Protein AF-A0A2P8AS10-F1 (afdb_monomer)

Solvent-accessible surface area (backbone atoms only — not comparable to full-atom values): 6878 Å² 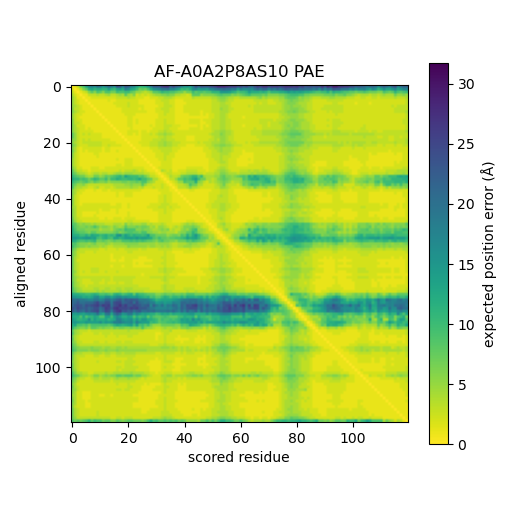total; per-residue (Å²): 134,83,80,58,48,64,72,44,71,68,60,46,51,59,52,60,76,69,55,55,93,93,58,46,71,54,35,28,44,57,32,72,48,85,50,23,53,33,42,35,35,38,84,65,30,40,34,36,31,38,44,75,45,82,86,90,36,68,46,79,45,79,42,47,35,93,55,46,78,47,73,45,75,45,74,65,95,82,77,82,74,62,91,64,74,35,22,23,30,35,42,29,42,85,95,45,72,50,64,45,33,36,90,45,29,68,55,27,47,51,53,49,50,56,51,49,64,63,59,105

pLDDT: mean 91.31, std 10.26, range [51.94, 98.69]

Secondary structure (DSSP, 8-state):
-PPPEES-HHHHHHHHTTPPTT--EEEEEEB-SSSEEEEEEESSEEEEEE--STTT--EEEEEEGGG--EEEEE--S---S-TT-SSEEEEEETTEEEEEEBSSHHHHHHHHHHHHHHH-

Foldseek 3Di:
DDDEEEDDPVQVVVVVVVDDVPKAWNYKAAFPDPQWGIWTDIPFFIWTWGQPDPDRDIDTDTGGLCQFPAKAADDDPPPPDDRQPAQWMWTDGPPDIDIGGHDDSVNVVVVRVSSVVSND

Radius of gyration: 13.83 Å; Cα contacts (8 Å, |Δi|>4): 237; chains: 1; bounding box: 32×32×39 Å

Sequence (120 aa):
MADPTYDRREQFQQIQSGLLPGEQIIAVYDAIGTGTGFIGLTDRRVIIQDRSFVGKRYAITSIPYAKITSVSVVSNKSWGGSFFSTGAIAVHVGTHTYEVEFRGAQKAHHVHNVILHHIS

Nearest PDB structures (foldseek):
  1zvr-assembly1_A  TM=6.501E-01  e=8.062E-03  Homo sapiens
  7mp5-assembly1_A  TM=6.430E-01  e=1.443E-02  Homo sapiens
  2coa-assembly1_A  TM=5.160E-01  e=4.504E-03  Homo sapiens
  2lul-assembly1_A  TM=6.106E-01  e=1.318E-01  Homo sapiens
  2d9z-assembly1_A  TM=5.228E-01  e=6.946E-02  Homo sapiens

Structure (mmCIF, N/CA/C/O backbone):
data_AF-A0A2P8AS10-F1
#
_entry.id   AF-A0A2P8AS10-F1
#
loop_
_atom_site.group_PDB
_atom_site.id
_atom_site.type_symbol
_atom_site.label_atom_id
_atom_site.label_alt_id
_atom_site.label_comp_id
_atom_site.label_asym_id
_atom_site.label_entity_id
_atom_site.label_seq_id
_atom_site.pdbx_PDB_ins_code
_atom_site.Cartn_x
_atom_site.Cartn_y
_atom_site.Cartn_z
_atom_site.occupancy
_atom_site.B_iso_or_equiv
_atom_site.auth_seq_id
_atom_site.auth_comp_id
_atom_site.auth_asym_id
_atom_site.auth_atom_id
_atom_site.pdbx_PDB_model_num
ATOM 1 N N . MET A 1 1 ? 4.546 4.357 21.654 1.00 51.94 1 MET A N 1
ATOM 2 C CA . MET A 1 1 ? 4.130 4.077 20.262 1.00 51.94 1 MET A CA 1
ATOM 3 C C . MET A 1 1 ? 5.189 4.689 19.366 1.00 51.94 1 MET A C 1
ATOM 5 O O . MET A 1 1 ? 5.637 5.779 19.694 1.00 51.94 1 MET A O 1
ATOM 9 N N . ALA A 1 2 ? 5.678 3.961 18.363 1.00 70.31 2 ALA A N 1
ATOM 10 C CA . ALA A 1 2 ? 6.702 4.477 17.455 1.00 70.31 2 ALA A CA 1
ATOM 11 C C . ALA A 1 2 ? 6.069 5.454 16.454 1.00 70.31 2 ALA A C 1
ATOM 13 O O . ALA A 1 2 ? 4.928 5.239 16.043 1.00 70.31 2 ALA A O 1
ATOM 14 N N . ASP A 1 3 ? 6.796 6.505 16.078 1.00 86.44 3 ASP A N 1
ATOM 15 C CA . ASP A 1 3 ? 6.341 7.439 15.048 1.00 86.44 3 ASP A CA 1
ATOM 16 C C . ASP A 1 3 ? 6.198 6.726 13.691 1.00 86.44 3 ASP A C 1
ATOM 18 O O . ASP A 1 3 ? 7.024 5.865 13.355 1.00 86.44 3 ASP A O 1
ATOM 22 N N . PRO A 1 4 ? 5.174 7.067 12.886 1.00 92.31 4 PRO A N 1
ATOM 23 C CA . PRO A 1 4 ? 4.982 6.456 11.579 1.00 92.31 4 PRO A CA 1
ATOM 24 C C . PRO A 1 4 ? 6.167 6.752 10.659 1.00 92.31 4 PRO A C 1
ATOM 26 O O . PRO A 1 4 ? 6.593 7.897 10.507 1.00 92.31 4 PRO A O 1
ATOM 29 N N . THR A 1 5 ? 6.678 5.717 9.994 1.00 95.94 5 THR A N 1
ATOM 30 C CA . THR A 1 5 ? 7.783 5.871 9.036 1.00 95.94 5 THR A CA 1
ATOM 31 C C . THR A 1 5 ? 7.248 6.336 7.688 1.00 95.94 5 THR A C 1
A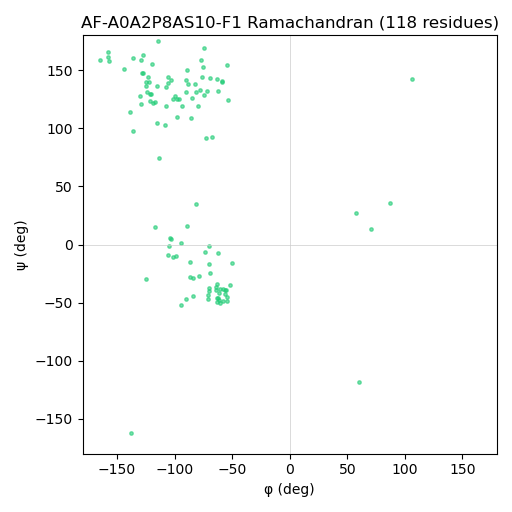TOM 33 O O . THR A 1 5 ? 6.323 5.724 7.159 1.00 95.94 5 THR A O 1
ATOM 36 N N . TYR A 1 6 ? 7.836 7.369 7.082 1.00 97.62 6 TYR A N 1
ATOM 37 C CA . TYR A 1 6 ? 7.442 7.790 5.738 1.00 97.62 6 TYR A CA 1
ATOM 38 C C . TYR A 1 6 ? 8.603 8.291 4.874 1.00 97.62 6 TYR A C 1
ATOM 40 O O . TYR A 1 6 ? 9.573 8.841 5.386 1.00 97.62 6 TYR A O 1
ATOM 48 N N . ASP A 1 7 ? 8.478 8.131 3.554 1.00 97.12 7 ASP A N 1
ATOM 49 C CA . ASP A 1 7 ? 9.470 8.617 2.582 1.00 97.12 7 ASP A CA 1
ATOM 50 C C . ASP A 1 7 ? 9.272 10.087 2.208 1.00 97.12 7 ASP A C 1
ATOM 52 O O . ASP A 1 7 ? 10.232 10.851 2.108 1.00 97.12 7 ASP A O 1
ATOM 56 N N . ARG A 1 8 ? 8.018 10.489 1.967 1.00 97.06 8 ARG A N 1
ATOM 57 C CA . ARG A 1 8 ? 7.669 11.847 1.539 1.00 97.06 8 ARG A CA 1
ATOM 58 C C . ARG A 1 8 ? 6.549 12.415 2.389 1.00 97.06 8 ARG A C 1
ATOM 60 O O . ARG A 1 8 ? 5.479 11.821 2.512 1.00 97.06 8 ARG A O 1
ATOM 67 N N . ARG A 1 9 ? 6.777 13.615 2.924 1.00 96.88 9 ARG A N 1
ATOM 68 C CA . ARG A 1 9 ? 5.811 14.306 3.788 1.00 96.88 9 ARG A CA 1
ATOM 69 C C . ARG A 1 9 ? 4.480 14.581 3.084 1.00 96.88 9 ARG A C 1
ATOM 71 O O . ARG A 1 9 ? 3.434 14.441 3.704 1.00 96.88 9 ARG A O 1
ATOM 78 N N . GLU A 1 10 ? 4.515 14.928 1.800 1.00 97.06 10 GLU A N 1
ATOM 79 C CA . GLU A 1 10 ? 3.313 15.201 0.996 1.00 97.06 10 GLU A CA 1
ATOM 80 C C . GLU A 1 10 ? 2.391 13.972 0.886 1.00 97.06 10 GLU A C 1
ATOM 82 O O . GLU A 1 10 ? 1.182 14.085 1.071 1.00 97.06 10 GLU A O 1
ATOM 87 N N . GLN A 1 11 ? 2.964 12.781 0.680 1.00 96.94 11 GLN A N 1
ATOM 88 C CA . GLN A 1 11 ? 2.222 11.520 0.591 1.00 96.94 11 GLN A CA 1
ATOM 89 C C . GLN A 1 11 ? 1.662 11.117 1.957 1.00 96.94 11 GLN A C 1
ATOM 91 O O . GLN A 1 11 ? 0.515 10.684 2.060 1.00 96.94 11 GLN A O 1
ATOM 96 N N . PHE A 1 12 ? 2.445 11.321 3.021 1.00 98.00 12 PHE A N 1
ATOM 97 C CA . PHE A 1 12 ? 1.981 11.121 4.390 1.00 98.00 12 PHE A CA 1
ATOM 98 C C . PHE A 1 12 ? 0.765 12.000 4.708 1.00 98.00 12 PHE A C 1
ATOM 100 O O . PHE A 1 12 ? -0.254 11.498 5.174 1.00 98.00 12 PHE A O 1
ATOM 107 N N . GLN A 1 13 ? 0.838 13.297 4.397 1.00 97.50 13 GLN A N 1
ATOM 108 C CA . GLN A 1 13 ? -0.266 14.238 4.608 1.00 97.50 13 GLN A CA 1
ATOM 109 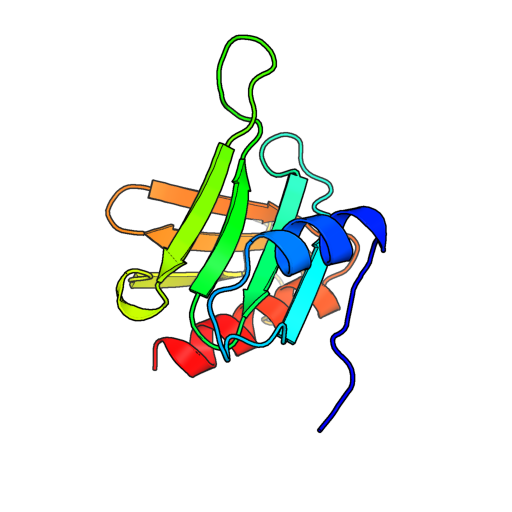C C . GLN A 1 13 ? -1.493 13.893 3.758 1.00 97.50 13 GLN A C 1
ATOM 111 O O . GLN A 1 13 ? -2.622 14.029 4.225 1.00 97.50 13 GLN A O 1
ATOM 116 N N . GLN A 1 14 ? -1.280 13.407 2.532 1.00 96.31 14 GLN A N 1
ATOM 117 C CA . GLN A 1 14 ? -2.356 12.947 1.660 1.00 96.31 14 GLN A CA 1
ATOM 118 C C . GLN A 1 14 ? -3.098 11.732 2.234 1.00 96.31 14 GLN A C 1
ATOM 120 O O . GLN A 1 14 ? -4.317 11.665 2.122 1.00 96.31 14 GLN A O 1
ATOM 125 N N . ILE A 1 15 ? -2.398 10.785 2.865 1.00 97.06 15 ILE A N 1
ATOM 126 C CA . ILE A 1 15 ? -3.055 9.674 3.570 1.00 97.06 15 ILE A CA 1
ATOM 127 C C . ILE A 1 15 ? -3.729 10.173 4.845 1.00 97.06 15 ILE A C 1
ATOM 129 O O . ILE A 1 15 ? -4.870 9.804 5.113 1.00 97.06 15 ILE A O 1
ATOM 133 N N . GLN A 1 16 ? -3.050 11.034 5.606 1.00 97.25 16 GLN A N 1
ATOM 134 C CA . GLN A 1 16 ? -3.553 11.571 6.867 1.00 97.25 16 GLN A CA 1
ATOM 135 C C . GLN A 1 16 ? -4.907 12.275 6.703 1.00 97.25 16 GLN A C 1
ATOM 137 O O . GLN A 1 16 ? -5.782 12.115 7.550 1.00 97.25 16 GLN A O 1
ATOM 142 N N . SER A 1 17 ? -5.107 13.009 5.605 1.00 96.50 17 SER A N 1
ATOM 143 C CA . SER A 1 17 ? -6.373 13.697 5.322 1.00 96.50 17 SER A CA 1
ATOM 144 C C . SER A 1 17 ? -7.536 12.758 4.972 1.00 96.50 17 SER A C 1
ATOM 146 O O . SER A 1 17 ? -8.689 13.177 5.041 1.00 96.50 17 SER A O 1
ATOM 148 N N . GLY A 1 18 ? -7.252 11.499 4.616 1.00 95.31 18 GLY A N 1
ATOM 149 C CA . GLY A 1 18 ? -8.242 10.473 4.275 1.00 95.31 18 GLY A CA 1
ATOM 150 C C . GLY A 1 18 ? -8.490 9.425 5.366 1.00 95.31 18 GLY A C 1
ATOM 151 O O . GLY A 1 18 ? -9.199 8.443 5.108 1.00 95.31 18 GLY A O 1
ATOM 152 N N . LEU A 1 19 ? -7.896 9.588 6.555 1.00 97.50 19 LEU A N 1
ATOM 153 C CA . LEU A 1 19 ? -8.059 8.653 7.670 1.00 97.50 19 LEU A CA 1
ATOM 154 C C . LEU A 1 19 ? -9.471 8.706 8.253 1.00 97.50 19 LEU A C 1
ATOM 156 O O . LEU A 1 19 ? -10.086 9.765 8.382 1.00 97.50 19 LEU A O 1
ATOM 160 N N . LEU A 1 20 ? -9.966 7.541 8.660 1.00 97.19 20 LEU A N 1
ATOM 161 C CA . LEU A 1 20 ? -11.180 7.436 9.457 1.00 97.19 20 LEU A CA 1
ATOM 162 C C . LEU A 1 20 ? -10.897 7.805 10.926 1.00 97.19 20 LEU A C 1
ATOM 164 O O . LEU A 1 20 ? -9.758 7.695 11.386 1.00 97.19 20 LEU A O 1
ATOM 168 N N . PRO A 1 21 ? -11.921 8.186 11.712 1.00 97.25 21 PRO A N 1
ATOM 169 C CA . PRO A 1 21 ? -11.751 8.431 13.140 1.00 97.25 21 PRO A CA 1
ATOM 170 C C . PRO A 1 21 ? -11.101 7.242 13.866 1.00 97.25 21 PRO A C 1
ATOM 172 O O . PRO A 1 21 ? -11.584 6.104 13.802 1.00 97.25 21 PRO A O 1
ATOM 175 N N . GLY A 1 22 ? -9.993 7.522 14.557 1.00 96.81 22 GLY A N 1
ATOM 176 C CA . GLY A 1 22 ? -9.206 6.528 15.289 1.00 96.81 22 GLY A CA 1
ATOM 177 C C . GLY A 1 22 ? -8.432 5.540 14.410 1.00 96.81 22 GLY A C 1
ATOM 178 O O . GLY A 1 22 ? -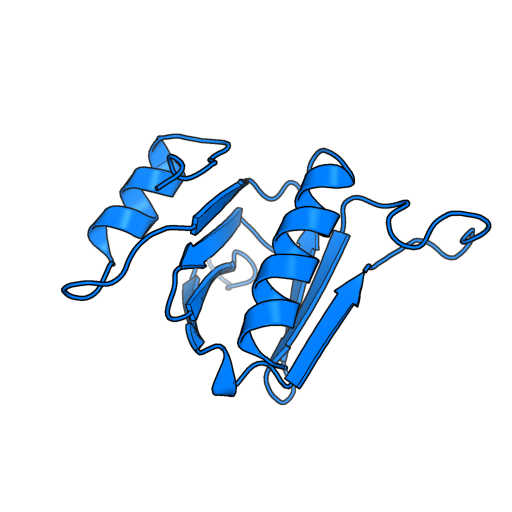8.017 4.510 14.922 1.00 96.81 22 GLY A O 1
ATOM 179 N N . GLU A 1 23 ? -8.302 5.788 13.105 1.00 98.06 23 GLU A N 1
ATOM 180 C CA . GLU A 1 23 ? -7.359 5.077 12.233 1.00 98.06 23 GLU A CA 1
ATOM 181 C C . GLU A 1 23 ? -5.967 5.710 12.368 1.00 98.06 23 GLU A C 1
ATOM 183 O O . GLU A 1 23 ? -5.837 6.936 12.413 1.00 98.06 23 GLU A O 1
ATOM 188 N N . GLN A 1 24 ? -4.924 4.885 12.435 1.00 97.69 24 GLN A N 1
ATOM 189 C CA . GLN A 1 24 ? -3.544 5.328 12.630 1.00 97.69 24 GLN A CA 1
ATOM 190 C C . GLN A 1 24 ? -2.642 4.861 11.495 1.00 97.69 24 GLN A C 1
ATOM 192 O O . GLN A 1 24 ? -2.734 3.727 11.033 1.00 97.69 24 GLN A O 1
ATOM 197 N N . ILE A 1 25 ? -1.735 5.736 11.060 1.00 98.25 25 ILE A N 1
ATOM 198 C CA . ILE A 1 25 ? -0.726 5.397 10.055 1.00 98.25 25 ILE A CA 1
ATOM 199 C C . ILE A 1 25 ? 0.391 4.597 10.727 1.00 98.25 25 ILE A C 1
ATOM 201 O O . ILE A 1 25 ? 0.906 4.997 11.767 1.00 98.25 25 ILE A O 1
ATOM 205 N N . ILE A 1 26 ? 0.785 3.499 10.091 1.00 98.38 26 ILE A N 1
ATOM 206 C CA . ILE A 1 26 ? 1.954 2.686 10.434 1.00 98.38 26 ILE A CA 1
ATOM 207 C C . ILE A 1 26 ? 3.148 3.141 9.587 1.00 98.38 26 ILE A C 1
ATOM 209 O O . ILE A 1 26 ? 4.217 3.446 10.118 1.00 98.38 26 ILE A O 1
ATOM 213 N N . ALA A 1 27 ? 2.969 3.214 8.262 1.00 98.31 27 ALA A N 1
ATOM 214 C CA . ALA A 1 27 ? 4.019 3.647 7.344 1.00 98.31 27 ALA A CA 1
ATOM 215 C C . ALA A 1 27 ? 3.486 4.187 6.008 1.00 98.31 27 ALA A C 1
ATOM 217 O O . ALA A 1 27 ? 2.384 3.835 5.590 1.00 98.31 27 ALA A O 1
ATOM 218 N N . VAL A 1 28 ? 4.289 5.002 5.314 1.00 98.19 28 VAL A N 1
ATOM 219 C CA . VAL A 1 28 ? 4.012 5.500 3.954 1.00 98.19 28 VAL A CA 1
ATOM 220 C C . VAL A 1 28 ? 5.273 5.474 3.093 1.00 98.19 28 VAL A C 1
ATOM 222 O O . VAL A 1 28 ? 6.205 6.241 3.326 1.00 98.19 28 VAL A O 1
ATOM 225 N N . TYR A 1 29 ? 5.300 4.645 2.055 1.00 98.00 29 TYR A N 1
ATOM 226 C CA . TYR A 1 29 ? 6.467 4.513 1.182 1.00 98.00 29 TYR A CA 1
ATOM 227 C C . TYR A 1 29 ? 6.186 4.980 -0.240 1.00 98.00 29 TYR A C 1
ATOM 229 O O . TYR A 1 29 ? 5.154 4.645 -0.827 1.00 98.00 29 TYR A O 1
ATOM 237 N N . ASP A 1 30 ? 7.147 5.721 -0.789 1.00 96.88 30 ASP A N 1
ATOM 238 C CA . ASP A 1 30 ? 7.143 6.173 -2.175 1.00 96.88 30 ASP A CA 1
ATOM 239 C C . ASP A 1 30 ? 7.482 4.991 -3.082 1.00 96.88 30 ASP A C 1
ATOM 241 O O . ASP A 1 30 ? 8.486 4.297 -2.876 1.00 96.88 30 ASP A O 1
ATOM 245 N N . ALA A 1 31 ? 6.645 4.769 -4.090 1.00 95.38 31 ALA A N 1
ATOM 246 C CA . ALA A 1 31 ? 6.891 3.745 -5.087 1.00 95.38 31 ALA A CA 1
ATOM 247 C C . ALA A 1 31 ? 7.696 4.333 -6.256 1.00 95.38 31 ALA A C 1
ATOM 249 O O . ALA A 1 31 ? 7.494 5.478 -6.662 1.00 95.38 31 ALA A O 1
ATOM 250 N N . ILE A 1 32 ? 8.630 3.550 -6.798 1.00 91.81 32 ILE A N 1
ATOM 251 C CA . ILE A 1 32 ? 9.532 3.986 -7.877 1.00 91.81 32 ILE A CA 1
ATOM 252 C C . ILE A 1 32 ? 9.122 3.479 -9.264 1.00 91.81 32 ILE A C 1
ATOM 254 O O . ILE A 1 32 ? 9.663 3.955 -10.261 1.00 91.81 32 ILE A O 1
ATOM 258 N N . GLY A 1 33 ? 8.170 2.546 -9.327 1.00 79.94 33 GLY A N 1
ATOM 259 C CA . GLY A 1 33 ? 7.619 2.021 -10.574 1.00 79.94 33 GLY A CA 1
ATOM 260 C C . GLY A 1 33 ? 6.667 2.998 -11.274 1.00 79.94 33 GLY A C 1
ATOM 261 O O . GLY A 1 33 ? 6.235 4.009 -10.721 1.00 79.94 33 GLY A O 1
ATOM 262 N N . THR A 1 34 ? 6.301 2.688 -12.518 1.00 77.62 34 THR A N 1
ATOM 263 C CA . THR A 1 34 ? 5.384 3.519 -13.321 1.00 77.62 34 THR A CA 1
ATOM 264 C C . THR A 1 34 ? 3.910 3.326 -12.956 1.00 77.62 34 THR A C 1
ATOM 266 O O . THR A 1 34 ? 3.118 4.251 -13.137 1.00 77.62 34 THR A O 1
ATOM 269 N N . GLY A 1 35 ? 3.538 2.150 -12.439 1.00 81.31 35 GLY A N 1
ATOM 270 C CA . GLY A 1 35 ? 2.145 1.786 -12.149 1.00 81.31 35 GLY A CA 1
ATOM 271 C C . GLY A 1 35 ? 1.616 2.280 -10.800 1.00 81.31 35 GLY A C 1
ATOM 272 O O . GLY A 1 35 ? 0.434 2.591 -10.686 1.00 81.31 35 GLY A O 1
ATOM 273 N N . THR A 1 36 ? 2.487 2.434 -9.802 1.00 87.56 36 THR A N 1
ATOM 274 C CA . THR A 1 36 ? 2.102 2.781 -8.426 1.00 87.56 36 THR A CA 1
ATOM 275 C C . THR A 1 36 ? 2.842 4.034 -7.978 1.00 87.56 36 THR A C 1
ATOM 277 O O . THR A 1 36 ? 4.034 4.175 -8.230 1.00 87.56 36 THR A O 1
ATOM 280 N N . GLY A 1 37 ? 2.147 4.960 -7.318 1.00 92.31 37 GLY A N 1
ATOM 281 C CA . GLY A 1 37 ? 2.743 6.184 -6.788 1.00 92.31 37 GLY A CA 1
ATOM 282 C C . GLY A 1 37 ? 3.260 6.068 -5.360 1.00 92.31 37 GLY A C 1
ATOM 283 O O . GLY A 1 37 ? 4.377 6.488 -5.081 1.00 92.31 37 GLY A O 1
ATOM 284 N N . PHE A 1 38 ? 2.464 5.494 -4.462 1.00 96.75 38 PHE A N 1
ATOM 285 C CA . PHE A 1 38 ? 2.854 5.221 -3.081 1.00 96.75 38 PHE A CA 1
ATOM 286 C C . PHE A 1 38 ? 1.989 4.106 -2.494 1.00 96.75 38 PHE A C 1
ATOM 288 O O . PHE A 1 38 ? 0.914 3.796 -3.021 1.00 96.75 38 PHE A O 1
ATOM 295 N N . ILE A 1 39 ? 2.439 3.570 -1.363 1.00 98.25 39 ILE A N 1
ATOM 296 C CA . ILE A 1 39 ? 1.653 2.705 -0.483 1.00 98.25 39 ILE A CA 1
ATOM 297 C C . ILE A 1 39 ? 1.628 3.278 0.935 1.00 98.25 39 ILE A C 1
ATOM 299 O O . ILE A 1 39 ? 2.658 3.641 1.500 1.00 98.25 39 ILE A O 1
ATOM 303 N N . GLY A 1 40 ? 0.432 3.363 1.498 1.00 98.31 40 GLY A N 1
ATOM 304 C CA . GLY A 1 40 ? 0.158 3.658 2.892 1.00 98.31 40 GLY A CA 1
ATOM 305 C C . GLY A 1 40 ? -0.280 2.404 3.625 1.00 98.31 40 GLY A C 1
ATOM 306 O O . GLY A 1 40 ? -1.070 1.620 3.105 1.00 98.31 40 GLY A O 1
ATOM 307 N N . LEU A 1 41 ? 0.205 2.239 4.845 1.00 98.62 41 LEU A N 1
ATOM 308 C CA . LEU A 1 41 ? -0.201 1.192 5.767 1.00 98.62 41 LEU A CA 1
ATOM 309 C C . LEU A 1 41 ? -0.833 1.858 6.977 1.00 98.62 41 LEU A C 1
ATOM 311 O O . LEU A 1 41 ? -0.189 2.686 7.624 1.00 98.62 41 LEU A O 1
ATOM 315 N N . THR A 1 42 ? -2.076 1.504 7.277 1.00 98.62 42 THR A N 1
ATOM 316 C CA . THR A 1 42 ? -2.750 1.901 8.515 1.00 98.62 42 THR A CA 1
ATOM 317 C C . THR A 1 42 ? -3.025 0.680 9.379 1.00 98.62 42 THR A C 1
ATOM 319 O O . THR A 1 42 ? -2.798 -0.450 8.954 1.00 98.62 42 THR A O 1
ATOM 322 N N . ASP A 1 43 ? -3.543 0.888 10.581 1.00 98.00 43 ASP A N 1
ATOM 323 C CA . ASP A 1 43 ? -4.059 -0.181 11.442 1.00 98.00 43 ASP A CA 1
ATOM 324 C C . ASP A 1 43 ? -5.374 -0.813 10.934 1.00 98.00 43 ASP A C 1
ATOM 326 O O . ASP A 1 43 ? -5.890 -1.745 11.547 1.00 98.00 43 ASP A O 1
ATOM 330 N N . ARG A 1 44 ? -5.931 -0.345 9.803 1.00 98.31 44 ARG A N 1
ATOM 331 C CA . ARG A 1 44 ? -7.199 -0.856 9.239 1.00 98.31 44 ARG A CA 1
ATOM 332 C C . ARG A 1 44 ? -7.121 -1.325 7.791 1.00 98.31 44 ARG A C 1
ATOM 334 O O . ARG A 1 44 ? -7.906 -2.185 7.385 1.00 98.31 44 ARG A O 1
ATOM 341 N N . ARG A 1 45 ? -6.238 -0.740 6.982 1.00 98.69 45 ARG A N 1
ATOM 342 C CA . ARG A 1 45 ? -6.178 -0.985 5.536 1.00 98.69 45 ARG A CA 1
ATOM 343 C C . ARG A 1 45 ? -4.815 -0.643 4.949 1.00 98.69 45 ARG A C 1
ATOM 345 O O . ARG A 1 45 ? -4.052 0.157 5.484 1.00 98.69 45 ARG A O 1
ATOM 352 N N . VAL A 1 46 ? -4.580 -1.193 3.767 1.00 98.56 46 VAL A N 1
ATOM 353 C CA . VAL A 1 46 ? -3.561 -0.711 2.837 1.00 98.56 46 VAL A CA 1
ATOM 354 C C . VAL A 1 46 ? -4.189 0.362 1.946 1.00 98.56 46 VAL A C 1
ATOM 356 O O . VAL A 1 46 ? -5.323 0.214 1.496 1.00 98.56 46 VAL A O 1
ATOM 359 N N . ILE A 1 47 ? -3.473 1.450 1.677 1.00 98.44 47 ILE A N 1
ATOM 360 C CA . ILE A 1 47 ? -3.895 2.519 0.766 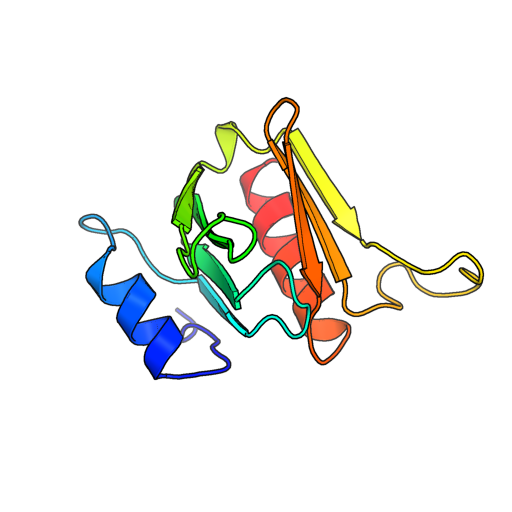1.00 98.44 47 ILE A CA 1
ATOM 361 C C . ILE A 1 47 ? -2.883 2.600 -0.375 1.00 98.44 47 ILE A C 1
ATOM 363 O O . ILE A 1 47 ? -1.706 2.821 -0.121 1.00 98.44 47 ILE A O 1
ATOM 367 N N . ILE A 1 48 ? -3.308 2.440 -1.628 1.00 97.44 48 ILE A N 1
ATOM 368 C CA . ILE A 1 48 ? -2.408 2.455 -2.794 1.00 97.44 48 ILE A CA 1
ATOM 369 C C . ILE A 1 48 ? -2.820 3.565 -3.752 1.00 97.44 48 ILE A C 1
ATOM 371 O O . ILE A 1 48 ? -3.986 3.643 -4.141 1.00 97.44 48 ILE A O 1
ATOM 375 N N . GLN A 1 49 ? -1.863 4.403 -4.161 1.00 95.50 49 GLN A N 1
ATOM 376 C CA . GLN A 1 49 ? -2.061 5.288 -5.307 1.00 95.50 49 GLN A CA 1
ATOM 377 C C . GLN A 1 49 ? -1.718 4.541 -6.598 1.00 95.50 49 GLN A C 1
ATOM 379 O O . GLN A 1 49 ? -0.545 4.323 -6.887 1.00 95.50 49 GLN A O 1
ATOM 384 N N . ASP A 1 50 ? -2.726 4.212 -7.394 1.00 88.62 50 ASP A N 1
ATOM 385 C CA . ASP A 1 50 ? -2.586 3.558 -8.694 1.00 88.62 50 ASP A CA 1
ATOM 386 C C . ASP A 1 50 ? -2.615 4.603 -9.822 1.00 88.62 50 ASP A C 1
ATOM 388 O O . ASP A 1 50 ? -3.539 5.416 -9.911 1.00 88.62 50 ASP A O 1
ATOM 392 N N . ARG A 1 51 ? -1.584 4.602 -10.671 1.00 85.81 51 ARG A N 1
ATOM 393 C CA . ARG A 1 51 ? -1.397 5.527 -11.803 1.00 85.81 51 ARG A CA 1
ATOM 394 C C . ARG A 1 51 ? -1.721 4.892 -13.159 1.00 85.81 51 ARG A C 1
ATOM 396 O O . ARG A 1 51 ? -1.533 5.539 -14.185 1.00 85.81 51 ARG A O 1
ATOM 403 N N . SER A 1 52 ? -2.214 3.656 -13.186 1.00 80.31 52 SER A N 1
ATOM 404 C CA . SER A 1 52 ? -2.531 2.921 -14.419 1.00 80.31 52 SER A CA 1
ATOM 405 C C . SER A 1 52 ? -3.802 3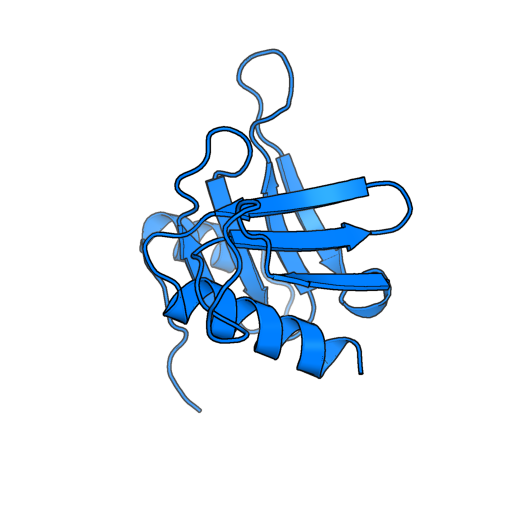.408 -15.135 1.00 80.31 52 SER A C 1
ATOM 407 O O . SER A 1 52 ? -4.097 2.977 -16.251 1.00 80.31 52 SER A O 1
ATOM 409 N N . PHE A 1 53 ? -4.555 4.336 -14.536 1.00 79.44 53 PHE A N 1
ATOM 410 C CA . PHE A 1 53 ? -5.812 4.827 -15.093 1.00 79.44 53 PHE A CA 1
ATOM 411 C C . PHE A 1 53 ? -5.603 5.733 -16.318 1.00 79.44 53 PHE A C 1
ATOM 413 O O . PHE A 1 53 ? -4.843 6.705 -16.307 1.00 79.44 53 PHE A O 1
ATOM 420 N N . VAL A 1 54 ? -6.362 5.450 -17.383 1.00 80.62 54 VAL A N 1
ATOM 421 C CA . VAL A 1 54 ? -6.332 6.212 -18.640 1.00 80.62 54 VAL A CA 1
ATOM 422 C C . VAL A 1 54 ? -6.673 7.690 -18.401 1.00 80.62 54 VAL A C 1
ATOM 424 O O . VAL A 1 54 ? -7.575 8.032 -17.634 1.00 80.62 54 VAL A O 1
ATOM 427 N N . GLY A 1 55 ? -5.969 8.581 -19.106 1.00 81.06 55 GLY A N 1
ATOM 428 C CA . GLY A 1 55 ? -6.267 10.017 -19.114 1.00 81.06 55 GLY A CA 1
ATOM 429 C C . GLY A 1 55 ? -5.603 10.819 -17.992 1.00 81.06 55 GLY A C 1
ATOM 430 O O . GLY A 1 55 ? -6.212 11.765 -17.498 1.00 81.06 55 GLY A O 1
ATOM 431 N N . LYS A 1 56 ? -4.370 10.461 -17.593 1.00 80.62 56 LYS A N 1
ATOM 432 C CA . LYS A 1 56 ? -3.611 11.107 -16.495 1.00 80.62 56 LYS A CA 1
ATOM 433 C C . LYS A 1 56 ? -4.352 11.080 -15.152 1.00 80.62 56 LYS A C 1
ATOM 435 O O . LYS A 1 56 ? -4.173 11.963 -14.315 1.00 80.62 56 LYS A O 1
ATOM 440 N N . ARG A 1 57 ? -5.213 10.084 -14.964 1.00 86.38 57 ARG A N 1
ATOM 441 C CA . ARG A 1 57 ? -5.943 9.879 -13.717 1.00 86.38 57 ARG A CA 1
ATOM 442 C C . ARG A 1 57 ? -5.106 8.997 -12.805 1.00 86.38 57 ARG A C 1
ATOM 444 O O . ARG A 1 57 ? -4.343 8.157 -13.267 1.00 86.38 57 ARG A O 1
ATOM 451 N N . TYR A 1 58 ? -5.275 9.190 -11.511 1.00 89.25 58 TYR A N 1
ATOM 452 C CA . TYR A 1 58 ? -4.792 8.258 -10.508 1.00 89.25 58 TYR A CA 1
ATOM 453 C C . TYR A 1 58 ? -5.947 7.923 -9.572 1.00 89.25 58 TYR A C 1
ATOM 455 O O . TYR A 1 58 ? -6.820 8.760 -9.329 1.00 89.25 58 TYR A O 1
ATOM 463 N N . ALA A 1 59 ? -5.956 6.701 -9.061 1.00 92.50 59 ALA A N 1
ATOM 464 C CA . ALA A 1 59 ? -6.878 6.275 -8.022 1.00 92.50 59 ALA A CA 1
ATOM 465 C C . ALA A 1 59 ? -6.131 6.173 -6.695 1.00 92.50 59 ALA A C 1
ATOM 467 O O . ALA A 1 59 ? -4.971 5.776 -6.666 1.00 92.50 59 ALA A O 1
ATOM 468 N N . ILE A 1 60 ? -6.799 6.520 -5.597 1.00 95.00 60 ILE A N 1
ATOM 469 C CA . ILE A 1 60 ? -6.335 6.209 -4.243 1.00 95.00 60 ILE A CA 1
ATOM 470 C C . ILE A 1 60 ? -7.258 5.119 -3.724 1.00 95.00 60 ILE A C 1
ATOM 472 O O . ILE A 1 60 ? -8.407 5.375 -3.368 1.00 95.00 60 ILE A O 1
ATOM 476 N N . THR A 1 61 ? -6.765 3.890 -3.733 1.00 95.56 61 THR A N 1
ATOM 477 C CA . THR A 1 61 ? -7.557 2.704 -3.425 1.00 95.56 61 THR A CA 1
ATOM 478 C C . THR A 1 61 ? -7.327 2.303 -1.981 1.00 95.56 61 THR A C 1
ATOM 480 O O . THR A 1 61 ? -6.194 2.088 -1.566 1.00 95.56 61 THR A O 1
ATOM 483 N N . SER A 1 62 ? -8.409 2.188 -1.215 1.00 97.88 62 SER A N 1
ATOM 484 C CA . SER A 1 62 ? -8.391 1.641 0.142 1.00 97.88 62 SER A CA 1
ATOM 485 C C . SER A 1 62 ? -8.706 0.152 0.110 1.00 97.88 62 SER A C 1
ATOM 487 O O . SER A 1 62 ? -9.794 -0.235 -0.306 1.00 97.88 62 SER A O 1
ATOM 489 N N . ILE A 1 63 ? -7.774 -0.670 0.574 1.00 98.31 63 ILE A N 1
ATOM 490 C CA . ILE A 1 63 ? -7.851 -2.127 0.558 1.00 98.31 63 ILE A CA 1
ATOM 491 C C . ILE A 1 63 ? -7.890 -2.613 2.011 1.00 98.31 63 ILE A C 1
ATOM 493 O O . ILE A 1 63 ? -6.860 -2.593 2.690 1.00 98.31 63 ILE A O 1
ATOM 497 N N . PRO A 1 64 ? -9.056 -3.040 2.526 1.00 98.25 64 PRO A N 1
ATOM 498 C CA . PRO A 1 64 ? -9.138 -3.639 3.853 1.00 98.25 64 PRO A CA 1
ATOM 499 C C . PRO A 1 64 ? -8.252 -4.882 3.935 1.00 98.25 64 PRO A C 1
ATOM 501 O O . PRO A 1 64 ? -8.267 -5.695 3.009 1.00 98.25 64 PRO A O 1
ATOM 504 N N . TYR A 1 65 ? -7.550 -5.082 5.054 1.00 98.56 65 TYR A N 1
ATOM 505 C CA . TYR A 1 65 ? -6.690 -6.262 5.223 1.00 98.56 65 TYR A CA 1
ATOM 506 C C . TYR A 1 65 ? -7.456 -7.575 5.018 1.00 98.56 65 TYR A C 1
ATOM 508 O O . TYR A 1 65 ? -6.990 -8.443 4.292 1.00 98.56 65 TYR A O 1
ATOM 516 N N . ALA A 1 66 ? -8.700 -7.665 5.501 1.00 97.75 66 ALA A N 1
ATOM 517 C CA . ALA A 1 66 ? -9.571 -8.833 5.315 1.00 97.75 66 ALA A CA 1
ATOM 518 C C . ALA A 1 66 ? -9.941 -9.156 3.846 1.00 97.75 66 ALA A C 1
ATOM 520 O O . ALA A 1 66 ? -10.616 -10.151 3.584 1.00 97.75 66 ALA A O 1
ATOM 521 N N . LYS A 1 67 ? -9.580 -8.298 2.882 1.00 98.19 67 LYS A N 1
ATOM 522 C CA . LYS A 1 67 ? -9.766 -8.530 1.439 1.00 98.19 67 LYS A CA 1
ATOM 523 C C . LYS A 1 67 ? -8.466 -8.869 0.712 1.00 98.19 67 LYS A C 1
ATOM 525 O O . LYS A 1 67 ? -8.526 -9.250 -0.455 1.00 98.19 67 LYS A O 1
ATOM 530 N N . ILE A 1 68 ? -7.322 -8.742 1.379 1.00 98.50 68 ILE A N 1
ATOM 531 C CA . ILE A 1 68 ? -6.030 -9.158 0.845 1.00 98.50 68 ILE A CA 1
ATOM 532 C C . ILE A 1 68 ? -5.927 -10.668 1.030 1.00 98.50 68 ILE A C 1
ATOM 534 O O . ILE A 1 68 ? -5.981 -11.170 2.147 1.00 98.50 68 ILE A O 1
ATOM 538 N N . THR A 1 69 ? -5.797 -11.396 -0.073 1.00 97.75 69 THR A N 1
ATOM 539 C CA . THR A 1 69 ? -5.703 -12.862 -0.049 1.00 97.75 69 THR A CA 1
ATOM 540 C C . THR A 1 69 ? -4.272 -13.339 0.143 1.00 97.75 69 THR A C 1
ATOM 542 O O . THR A 1 69 ? -4.049 -14.427 0.664 1.00 97.75 69 THR A O 1
ATOM 545 N N . SER A 1 70 ? -3.296 -12.547 -0.301 1.00 97.88 70 SER A N 1
ATOM 546 C CA . SER A 1 70 ? -1.877 -12.834 -0.116 1.00 97.88 70 SER A CA 1
ATOM 547 C C . SER A 1 70 ? -1.016 -11.599 -0.380 1.00 97.88 70 SER A C 1
ATOM 549 O O . SER A 1 70 ? -1.414 -10.662 -1.078 1.00 97.88 70 SER A O 1
ATOM 551 N N . VAL A 1 71 ? 0.198 -11.627 0.166 1.00 97.62 71 VAL A N 1
ATOM 552 C CA . VAL A 1 71 ? 1.284 -10.698 -0.150 1.00 97.62 71 VAL A CA 1
ATOM 553 C C . VAL A 1 71 ? 2.508 -11.508 -0.573 1.00 97.62 71 VAL A C 1
ATOM 555 O O . VAL A 1 71 ? 2.770 -12.576 -0.026 1.00 97.62 71 VAL A O 1
ATOM 558 N N . SER A 1 72 ? 3.228 -11.050 -1.592 1.00 95.25 72 SER A N 1
ATOM 559 C CA . SER A 1 72 ? 4.404 -11.732 -2.144 1.00 95.25 72 SER A CA 1
ATOM 560 C C . SER A 1 72 ? 5.592 -10.783 -2.201 1.00 95.25 72 SER A C 1
ATOM 562 O O . SER A 1 72 ? 5.410 -9.597 -2.459 1.00 95.25 72 SER A O 1
ATOM 564 N N . VAL A 1 73 ? 6.807 -11.305 -2.035 1.00 92.38 73 VAL A N 1
ATOM 565 C CA . VAL A 1 73 ? 8.033 -10.616 -2.464 1.00 92.38 73 VAL A CA 1
ATOM 566 C C . VAL A 1 73 ? 8.258 -10.935 -3.940 1.00 92.38 73 VAL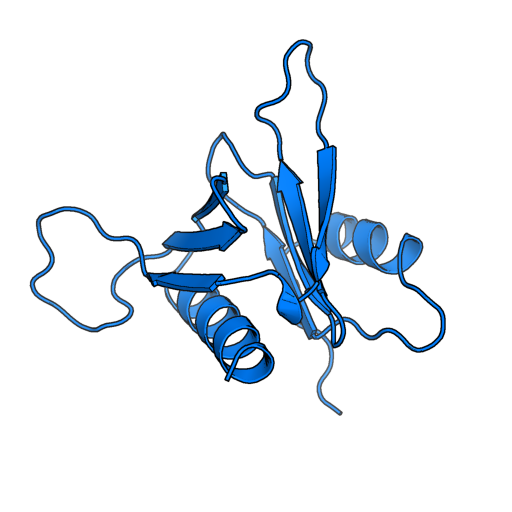 A C 1
ATOM 568 O O . VAL A 1 73 ? 8.265 -12.104 -4.324 1.00 92.38 73 VAL A O 1
ATOM 571 N N . VAL A 1 74 ? 8.418 -9.910 -4.775 1.00 89.75 74 VAL A N 1
ATOM 572 C CA . VAL A 1 74 ? 8.588 -10.055 -6.228 1.00 89.75 74 VAL A CA 1
ATOM 573 C C . VAL A 1 74 ? 10.060 -9.909 -6.568 1.00 89.75 74 VAL A C 1
ATOM 575 O O . VAL A 1 74 ? 10.681 -8.906 -6.216 1.00 89.75 74 VAL A O 1
ATOM 578 N N . SER A 1 75 ? 10.637 -10.888 -7.263 1.00 80.62 75 SER A N 1
ATOM 579 C CA . SER A 1 75 ? 12.024 -10.813 -7.716 1.00 80.62 75 SER A CA 1
ATOM 580 C C . SER A 1 75 ? 12.207 -11.275 -9.158 1.00 80.62 75 SER A C 1
ATOM 582 O O . SER A 1 75 ? 11.383 -11.992 -9.730 1.00 80.62 75 SER A O 1
ATOM 584 N N . ASN A 1 76 ? 13.324 -10.852 -9.747 1.00 73.50 76 ASN A N 1
ATOM 585 C CA . ASN A 1 76 ? 13.726 -11.288 -11.075 1.00 73.50 76 ASN A CA 1
ATOM 586 C C . ASN A 1 76 ? 14.280 -12.721 -11.032 1.00 73.50 76 ASN A C 1
ATOM 588 O O . ASN A 1 76 ? 14.850 -13.149 -10.032 1.00 73.50 76 ASN A O 1
ATOM 592 N N . LYS A 1 77 ? 14.163 -13.439 -12.160 1.00 60.88 77 LYS A N 1
ATOM 593 C CA . LYS A 1 77 ? 14.450 -14.883 -12.330 1.00 60.88 77 LYS A CA 1
ATOM 594 C C . LYS A 1 77 ? 15.813 -15.379 -11.815 1.00 60.88 77 LYS A C 1
ATOM 596 O O . LYS A 1 77 ? 15.970 -16.578 -11.623 1.00 60.88 77 LYS A O 1
ATOM 601 N N . SER A 1 78 ? 16.772 -14.497 -11.550 1.00 60.44 78 SER A N 1
ATOM 602 C CA . SER A 1 78 ? 18.069 -14.820 -10.937 1.00 60.44 78 SER A CA 1
ATOM 603 C C . SER A 1 78 ? 17.996 -14.941 -9.404 1.00 60.44 78 SER A C 1
ATOM 605 O O . SER A 1 78 ? 18.937 -14.549 -8.710 1.00 60.44 78 SER A O 1
ATOM 607 N N . TRP A 1 79 ? 16.882 -15.444 -8.857 1.00 61.47 79 TRP A N 1
ATOM 608 C CA . TRP A 1 79 ? 16.693 -15.629 -7.415 1.00 61.47 79 TRP A CA 1
ATOM 609 C C . TRP A 1 79 ? 17.646 -16.715 -6.896 1.00 61.47 79 TRP A C 1
ATOM 611 O O . TRP A 1 79 ? 17.321 -17.897 -6.882 1.00 61.47 79 TRP A O 1
ATOM 621 N N . GLY A 1 80 ? 18.827 -16.300 -6.438 1.00 58.97 80 GLY A N 1
ATOM 622 C CA . GLY A 1 80 ? 19.822 -17.153 -5.777 1.00 58.97 80 GLY A CA 1
ATOM 623 C C . GLY A 1 80 ? 20.117 -16.764 -4.322 1.00 58.97 80 GLY A C 1
ATOM 624 O O . GLY A 1 80 ? 21.143 -17.177 -3.794 1.00 58.97 80 GLY A O 1
ATOM 625 N N . GLY A 1 81 ? 19.277 -15.930 -3.688 1.00 65.19 81 GLY A N 1
ATOM 626 C CA . GLY A 1 81 ? 19.563 -15.310 -2.382 1.00 65.19 81 GLY A CA 1
ATOM 627 C C . GLY A 1 81 ? 18.394 -15.267 -1.382 1.00 65.19 81 GLY A C 1
ATOM 628 O O . GLY A 1 81 ? 17.418 -16.002 -1.508 1.00 65.19 81 GLY A O 1
ATOM 629 N N . SER A 1 82 ? 18.526 -14.398 -0.367 1.00 68.75 82 SER A N 1
ATOM 630 C CA . SER A 1 82 ? 17.597 -14.216 0.771 1.00 68.75 82 SER A CA 1
ATOM 631 C C . SER A 1 82 ? 16.141 -13.939 0.359 1.00 68.75 82 SER A C 1
ATOM 633 O O . SER A 1 82 ? 15.889 -13.372 -0.707 1.00 68.75 82 SER A O 1
ATOM 635 N N . PHE A 1 83 ? 15.195 -14.285 1.247 1.00 68.94 83 PHE A N 1
ATOM 636 C CA . PHE A 1 83 ? 13.747 -14.091 1.074 1.00 68.94 83 PHE A CA 1
ATOM 637 C C . PHE A 1 83 ? 13.375 -12.645 0.688 1.00 68.94 83 PHE A C 1
ATOM 639 O O . PHE A 1 83 ? 12.486 -12.434 -0.127 1.00 68.94 83 PHE A O 1
ATOM 646 N N . PHE A 1 84 ? 14.113 -11.655 1.204 1.00 72.62 84 PHE A N 1
ATOM 647 C CA . PHE A 1 84 ? 13.992 -10.236 0.846 1.00 72.62 84 PHE A CA 1
ATOM 648 C C . PHE A 1 84 ? 15.255 -9.758 0.128 1.00 72.62 84 PHE A C 1
ATOM 650 O O . PHE A 1 84 ? 16.102 -9.080 0.707 1.00 72.62 84 PHE A O 1
ATOM 657 N N . SER A 1 85 ? 15.419 -10.155 -1.131 1.00 70.88 85 SER A N 1
ATOM 658 C CA . SER A 1 85 ? 16.556 -9.737 -1.966 1.00 70.88 85 SER A CA 1
ATOM 659 C C . SER A 1 85 ? 16.222 -8.580 -2.912 1.00 70.88 85 SER A C 1
ATOM 661 O O . SER A 1 85 ? 17.124 -7.989 -3.503 1.00 70.88 85 SER A O 1
ATOM 663 N N . THR A 1 86 ? 14.944 -8.218 -3.030 1.00 80.31 86 THR A N 1
ATOM 664 C CA . THR A 1 86 ? 14.447 -7.202 -3.962 1.00 80.31 86 THR A CA 1
ATOM 665 C C . THR A 1 86 ? 13.599 -6.146 -3.271 1.00 80.31 86 THR A C 1
ATOM 667 O O . THR A 1 86 ? 13.139 -6.309 -2.141 1.00 80.31 86 THR A O 1
ATOM 670 N N . GLY A 1 87 ? 13.417 -5.025 -3.967 1.00 89.19 87 GLY A N 1
ATOM 671 C CA . GLY A 1 87 ? 12.607 -3.901 -3.517 1.00 89.19 87 GLY A CA 1
ATOM 672 C C . GLY A 1 87 ? 11.141 -3.984 -3.926 1.00 89.19 87 GLY A C 1
ATOM 673 O O . GLY A 1 87 ? 10.494 -2.953 -3.874 1.00 89.19 87 GLY A O 1
ATOM 674 N N . ALA A 1 88 ? 10.608 -5.130 -4.355 1.00 92.88 88 ALA A N 1
ATOM 675 C CA . ALA A 1 88 ? 9.251 -5.206 -4.899 1.00 92.88 88 ALA A CA 1
ATOM 676 C C . ALA A 1 88 ? 8.363 -6.198 -4.140 1.00 92.88 88 ALA A C 1
ATOM 678 O O . ALA A 1 88 ? 8.817 -7.260 -3.709 1.00 92.88 88 ALA A O 1
ATOM 679 N N . ILE A 1 89 ? 7.084 -5.850 -4.006 1.00 95.19 89 ILE A N 1
ATOM 680 C CA . ILE A 1 89 ? 6.037 -6.727 -3.479 1.00 95.19 89 ILE A CA 1
ATOM 681 C C . ILE A 1 89 ? 4.832 -6.759 -4.415 1.00 95.19 89 ILE A C 1
ATOM 683 O O . ILE A 1 89 ? 4.594 -5.814 -5.166 1.00 95.19 89 ILE A O 1
ATOM 687 N N . ALA A 1 90 ? 4.028 -7.808 -4.292 1.00 95.81 90 ALA A N 1
ATOM 688 C CA . ALA A 1 90 ? 2.708 -7.900 -4.899 1.00 95.81 90 ALA A CA 1
ATOM 689 C C . ALA A 1 90 ? 1.650 -8.122 -3.813 1.00 95.81 90 ALA A C 1
ATOM 691 O O . ALA A 1 90 ? 1.799 -9.015 -2.980 1.00 95.81 90 ALA A O 1
ATOM 692 N N . VAL A 1 91 ? 0.587 -7.318 -3.828 1.00 97.50 91 VAL A N 1
ATOM 693 C CA 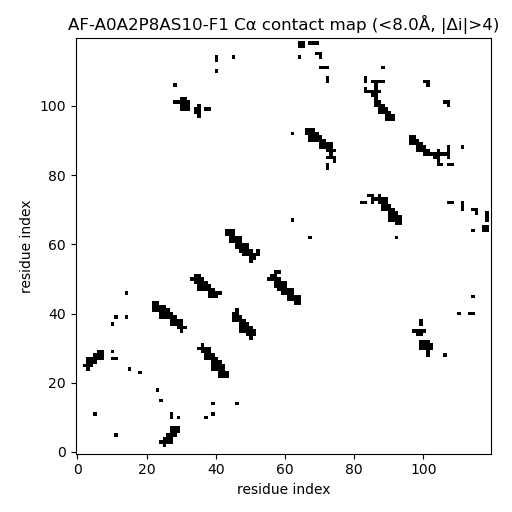. VAL A 1 91 ? -0.583 -7.454 -2.950 1.00 97.50 91 VAL A CA 1
ATOM 694 C C . VAL A 1 91 ? -1.753 -7.964 -3.782 1.00 97.50 91 VAL A C 1
ATOM 696 O O . VAL A 1 91 ? -2.169 -7.303 -4.735 1.00 97.50 91 VAL A O 1
ATOM 699 N N . HIS A 1 92 ? -2.287 -9.130 -3.427 1.00 97.81 92 HIS A N 1
ATOM 700 C CA . HIS A 1 92 ? -3.365 -9.783 -4.172 1.00 97.81 92 HIS A CA 1
ATOM 701 C C . HIS A 1 92 ? -4.718 -9.532 -3.506 1.00 97.81 92 HIS A C 1
ATOM 703 O O . HIS A 1 92 ? -4.883 -9.760 -2.307 1.00 97.81 92 HIS A O 1
ATOM 709 N N . VAL A 1 93 ? -5.684 -9.054 -4.292 1.00 96.94 93 VAL A N 1
ATOM 710 C CA . VAL A 1 93 ? -7.039 -8.691 -3.858 1.00 96.94 93 VAL A CA 1
ATOM 711 C C . VAL A 1 93 ? -8.041 -9.225 -4.880 1.00 96.94 93 VAL A C 1
ATOM 713 O O . VAL A 1 93 ? -8.277 -8.616 -5.926 1.00 96.94 93 VAL A O 1
ATOM 716 N N . GLY A 1 94 ? -8.638 -10.383 -4.594 1.00 94.25 94 GLY A N 1
ATOM 717 C CA . GLY A 1 94 ? -9.501 -11.069 -5.558 1.00 94.25 94 GLY A CA 1
ATOM 718 C C . GLY A 1 94 ? -8.729 -11.414 -6.836 1.00 94.25 94 GLY A C 1
ATOM 719 O O . GLY A 1 94 ? -7.757 -12.159 -6.786 1.00 94.25 94 GLY A O 1
ATOM 720 N N . THR A 1 95 ? -9.149 -10.867 -7.978 1.00 94.44 95 THR A N 1
ATOM 721 C CA . THR A 1 95 ? -8.479 -11.055 -9.280 1.00 94.44 95 THR A CA 1
ATOM 722 C C . THR A 1 95 ? -7.475 -9.950 -9.619 1.00 94.44 95 THR A C 1
ATOM 724 O O . THR A 1 95 ? -6.918 -9.954 -10.715 1.00 94.44 95 THR A O 1
ATOM 727 N N . HIS A 1 96 ? -7.281 -8.970 -8.734 1.00 93.31 96 HIS A N 1
ATOM 728 C CA . HIS A 1 96 ? -6.370 -7.851 -8.953 1.00 93.31 96 HIS A CA 1
ATOM 729 C C . HIS A 1 96 ? -5.070 -8.035 -8.173 1.00 93.31 96 HIS A C 1
ATOM 731 O O . HIS A 1 96 ? -5.076 -8.462 -7.018 1.00 93.31 96 HIS A O 1
ATOM 737 N N . THR A 1 97 ? -3.960 -7.648 -8.797 1.00 94.94 97 THR A N 1
ATOM 738 C CA . THR A 1 97 ? -2.636 -7.624 -8.176 1.00 94.94 97 THR A CA 1
ATOM 739 C C . THR A 1 97 ? -2.094 -6.206 -8.233 1.00 94.94 97 THR A C 1
ATOM 741 O O . THR A 1 97 ? -1.971 -5.629 -9.312 1.00 94.94 97 THR A O 1
ATOM 744 N N . TYR A 1 98 ? -1.751 -5.659 -7.070 1.00 94.88 98 TYR A N 1
ATOM 745 C CA . TYR A 1 98 ? -1.037 -4.394 -6.960 1.00 94.88 98 TYR A CA 1
ATOM 746 C C . TYR A 1 98 ? 0.443 -4.682 -6.763 1.00 94.88 98 TYR A C 1
ATOM 748 O O . TYR A 1 98 ? 0.847 -5.165 -5.704 1.00 94.88 98 TYR A O 1
ATOM 756 N N . GLU A 1 99 ? 1.247 -4.388 -7.777 1.00 94.31 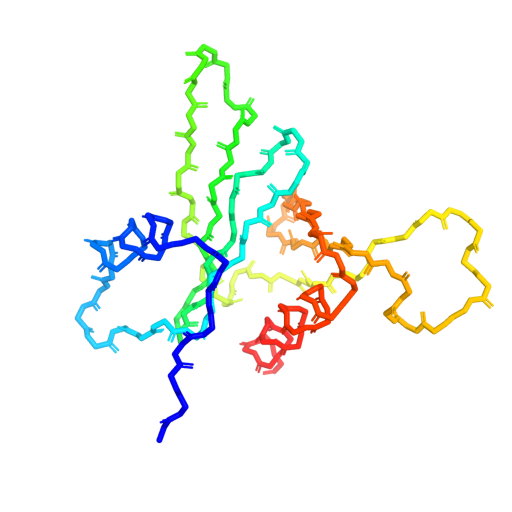99 GLU A N 1
ATOM 757 C CA . GLU A 1 99 ? 2.699 -4.443 -7.662 1.00 94.31 99 GLU A CA 1
ATOM 758 C C . GLU A 1 99 ? 3.242 -3.088 -7.200 1.00 94.31 99 GLU A C 1
ATOM 760 O O . GLU A 1 99 ? 2.880 -2.024 -7.718 1.00 94.31 99 GLU A O 1
ATOM 765 N N . VAL A 1 100 ? 4.098 -3.126 -6.183 1.00 95.44 100 VAL A N 1
ATOM 766 C CA . VAL A 1 100 ? 4.726 -1.938 -5.610 1.00 95.44 100 VAL A CA 1
ATOM 767 C C . VAL A 1 100 ? 6.224 -2.166 -5.528 1.00 95.44 100 VAL A C 1
ATOM 769 O O . VAL A 1 100 ? 6.685 -3.087 -4.856 1.00 95.44 100 VAL A O 1
ATOM 772 N N . GLU A 1 101 ? 6.978 -1.302 -6.201 1.00 94.56 101 GLU A N 1
ATOM 773 C CA . GLU A 1 101 ? 8.437 -1.302 -6.191 1.00 94.56 101 GLU A CA 1
ATOM 774 C C . GLU A 1 101 ? 8.963 -0.118 -5.377 1.00 94.56 101 GLU A C 1
ATOM 776 O O . GLU A 1 101 ? 8.506 1.015 -5.533 1.00 94.56 101 GLU A O 1
ATOM 781 N N . PHE A 1 102 ? 9.956 -0.372 -4.534 1.00 94.50 102 PHE A N 1
ATOM 782 C CA . PHE A 1 102 ? 10.560 0.566 -3.603 1.00 94.50 102 PHE A CA 1
ATOM 783 C C . PHE A 1 102 ? 12.044 0.765 -3.889 1.00 94.50 102 PHE A C 1
ATOM 785 O O . PHE A 1 102 ? 12.767 -0.129 -4.335 1.00 94.50 102 PHE A O 1
ATOM 792 N N . ARG A 1 103 ? 12.548 1.928 -3.473 1.00 91.81 103 ARG A N 1
ATOM 793 C CA . ARG A 1 103 ? 13.985 2.150 -3.296 1.00 91.81 103 ARG A CA 1
ATOM 794 C C . ARG A 1 103 ? 14.472 1.403 -2.043 1.00 91.81 103 ARG A C 1
ATOM 796 O O . ARG A 1 103 ? 14.433 1.951 -0.943 1.00 91.81 103 ARG A O 1
ATOM 803 N N . GLY A 1 104 ? 14.924 0.163 -2.234 1.00 88.69 104 GLY A N 1
ATOM 804 C CA . GLY A 1 104 ? 15.563 -0.676 -1.211 1.00 88.69 104 GLY A CA 1
ATOM 805 C C . GLY A 1 104 ? 14.686 -1.818 -0.681 1.00 88.69 104 GLY A C 1
ATOM 806 O O . GLY A 1 104 ? 13.482 -1.664 -0.475 1.00 88.69 104 GLY A O 1
ATOM 807 N N . ALA A 1 105 ? 15.311 -2.970 -0.418 1.00 90.62 105 ALA A N 1
ATOM 808 C CA . ALA A 1 105 ? 14.630 -4.197 0.010 1.00 90.62 105 ALA A CA 1
ATOM 809 C C . ALA A 1 105 ? 14.037 -4.118 1.428 1.00 90.62 105 ALA A C 1
ATOM 811 O O . ALA A 1 105 ? 13.068 -4.804 1.741 1.00 90.62 105 ALA A O 1
ATOM 812 N N . GLN A 1 106 ? 14.570 -3.248 2.290 1.00 92.88 106 GLN A N 1
ATOM 813 C CA . GLN A 1 106 ? 14.087 -3.078 3.663 1.00 92.88 106 GLN A CA 1
ATOM 814 C C . GLN A 1 106 ? 12.639 -2.573 3.700 1.00 92.88 106 GLN A C 1
ATOM 816 O O . GLN A 1 106 ? 11.871 -2.965 4.576 1.00 92.88 106 GLN A O 1
ATOM 821 N N . LYS A 1 107 ? 12.248 -1.739 2.728 1.00 95.12 107 LYS A N 1
ATOM 822 C CA . LYS A 1 107 ? 10.878 -1.226 2.612 1.00 95.12 107 LYS A CA 1
ATOM 823 C C . LYS A 1 107 ? 9.918 -2.320 2.171 1.00 95.12 107 LYS A C 1
ATOM 825 O O . LYS A 1 107 ? 8.893 -2.508 2.814 1.00 95.12 107 LYS A O 1
ATOM 830 N N . ALA A 1 108 ? 10.297 -3.088 1.147 1.00 94.50 108 ALA A N 1
ATOM 831 C CA . ALA A 1 108 ? 9.542 -4.263 0.718 1.00 94.50 108 ALA A CA 1
ATOM 832 C C . ALA A 1 108 ? 9.323 -5.231 1.887 1.00 94.50 108 ALA A C 1
ATOM 834 O O . ALA A 1 108 ? 8.200 -5.662 2.127 1.00 94.50 108 ALA A O 1
ATOM 835 N N . HIS A 1 109 ? 10.378 -5.494 2.662 1.00 95.06 109 HIS A N 1
ATOM 836 C CA . HIS A 1 109 ? 10.314 -6.338 3.850 1.00 95.06 109 HIS A CA 1
ATOM 837 C C . HIS A 1 109 ? 9.354 -5.791 4.911 1.00 95.06 109 HIS A C 1
ATOM 839 O O . HIS A 1 109 ? 8.478 -6.518 5.378 1.00 95.06 109 HIS A O 1
ATOM 845 N N . HIS A 1 110 ? 9.472 -4.511 5.272 1.00 96.81 110 HIS A N 1
ATOM 846 C CA . HIS A 1 110 ? 8.582 -3.918 6.265 1.00 96.81 110 HIS A CA 1
ATOM 847 C C . HIS A 1 110 ? 7.120 -3.963 5.810 1.00 96.81 110 HIS A C 1
ATOM 849 O O . HIS A 1 110 ? 6.263 -4.421 6.562 1.00 96.81 110 HIS A O 1
ATOM 855 N N . VAL A 1 111 ? 6.841 -3.563 4.565 1.00 97.50 111 VAL A N 1
ATOM 856 C CA . VAL A 1 111 ? 5.478 -3.569 4.026 1.00 97.50 111 VAL A CA 1
ATOM 857 C C . VAL A 1 111 ? 4.904 -4.980 3.989 1.00 97.50 111 VAL A C 1
ATOM 859 O O . VAL A 1 111 ? 3.784 -5.194 4.450 1.00 97.50 111 VAL A O 1
ATOM 862 N N . HIS A 1 112 ? 5.682 -5.944 3.499 1.00 97.50 112 HIS A N 1
ATOM 863 C CA . HIS A 1 112 ? 5.297 -7.349 3.483 1.00 97.50 112 HIS A CA 1
ATOM 864 C C . HIS A 1 112 ? 4.902 -7.834 4.880 1.00 97.50 112 HIS A C 1
ATOM 866 O O . HIS A 1 112 ? 3.834 -8.413 5.042 1.00 97.50 112 HIS A O 1
ATOM 872 N N . ASN A 1 113 ? 5.719 -7.559 5.899 1.00 97.06 113 ASN A N 1
ATOM 873 C CA . ASN A 1 113 ? 5.458 -8.039 7.255 1.00 97.06 113 ASN A CA 1
ATOM 874 C C . ASN A 1 113 ? 4.271 -7.346 7.918 1.00 97.06 113 ASN A C 1
ATOM 876 O O . ASN A 1 113 ? 3.521 -8.009 8.627 1.00 97.06 113 ASN A O 1
ATOM 880 N N . VAL A 1 114 ? 4.074 -6.045 7.687 1.00 98.12 114 VAL A N 1
ATOM 881 C CA . VAL A 1 114 ? 2.890 -5.342 8.199 1.00 98.12 114 VAL A CA 1
ATOM 882 C C . VAL A 1 114 ? 1.627 -5.931 7.584 1.00 98.12 114 VAL A C 1
ATOM 884 O O . VAL A 1 114 ? 0.686 -6.224 8.315 1.00 98.12 114 VAL A O 1
ATOM 887 N N . ILE A 1 115 ? 1.605 -6.155 6.267 1.00 98.44 115 ILE A N 1
ATOM 888 C CA . ILE A 1 115 ? 0.451 -6.777 5.610 1.00 98.44 115 ILE A CA 1
ATOM 889 C C . ILE A 1 115 ? 0.254 -8.199 6.135 1.00 98.44 115 ILE A C 1
ATOM 891 O O . ILE A 1 115 ? -0.846 -8.524 6.568 1.00 98.44 115 ILE A O 1
ATOM 895 N N . LEU A 1 116 ? 1.314 -9.013 6.162 1.00 97.81 116 LEU A N 1
ATOM 896 C CA . LEU A 1 116 ? 1.256 -10.393 6.638 1.00 97.81 116 LEU A CA 1
ATOM 897 C C . LEU A 1 116 ? 0.712 -10.474 8.070 1.00 97.81 116 LEU A C 1
ATOM 899 O O . LEU A 1 116 ? -0.149 -11.302 8.340 1.00 97.81 116 LEU A O 1
ATOM 903 N N . HIS A 1 117 ? 1.150 -9.579 8.958 1.00 97.94 117 HIS A N 1
ATOM 904 C CA . HIS A 1 117 ? 0.667 -9.499 10.336 1.00 97.94 117 HIS A CA 1
ATOM 905 C C . HIS A 1 117 ? -0.850 -9.285 10.433 1.00 97.94 117 HIS A C 1
ATOM 907 O O . HIS A 1 117 ? -1.481 -9.873 11.302 1.00 97.94 117 HIS A O 1
ATOM 913 N N . HIS A 1 118 ? -1.440 -8.474 9.550 1.00 98.19 118 HIS A N 1
ATOM 914 C CA . HIS A 1 118 ? -2.874 -8.162 9.590 1.00 98.19 118 HIS A CA 1
ATOM 915 C C . HIS A 1 118 ? -3.759 -9.173 8.846 1.00 98.19 118 HIS A C 1
ATOM 917 O O . HIS A 1 118 ? -4.978 -9.132 9.012 1.00 98.19 118 HIS A O 1
ATOM 923 N N . ILE A 1 119 ? -3.182 -10.028 7.995 1.00 96.69 119 ILE A N 1
ATOM 924 C CA . ILE A 1 119 ? -3.930 -11.045 7.230 1.00 96.69 119 ILE A CA 1
ATOM 925 C C . ILE A 1 119 ? -3.763 -12.469 7.782 1.00 96.69 119 ILE A C 1
ATOM 927 O O . ILE A 1 119 ? -4.328 -13.396 7.204 1.00 96.69 119 ILE A O 1
ATOM 931 N N . SER A 1 120 ? -2.959 -12.639 8.839 1.00 89.19 120 SER A N 1
ATOM 932 C CA . SER A 1 120 ? -2.705 -13.927 9.505 1.00 89.19 120 SER A CA 1
ATOM 933 C C . SER A 1 120 ? -3.729 -14.245 10.591 1.00 89.19 120 SER A C 1
ATOM 935 O O . SER A 1 120 ? -4.247 -13.294 11.218 1.00 89.19 120 SER A O 1
#

Mean predicted aligned error: 4.35 Å